Protein AF-A0A7Y2FPM6-F1 (afdb_monomer)

Sequence (138 aa):
METLDPTSDPSPDELEAFEEHRRAQNLVALKTGILITLLIQVPFMFYEWFAIADHFWSIQFLRIVFIGTAIVLGVAINANVTLQRHVDFVTFGIFTICAAFIIAATFLDQGYASPYSYVLVIMLVGVGFVTLWPWKLA

pLDDT: mean 70.18, std 13.09, range [31.59, 87.25]

Structure (mmCIF, N/CA/C/O backbone):
data_AF-A0A7Y2FPM6-F1
#
_entry.id   AF-A0A7Y2FPM6-F1
#
loop_
_atom_site.group_PDB
_atom_site.id
_atom_site.type_symbol
_atom_site.label_atom_id
_atom_site.label_alt_id
_atom_site.label_comp_id
_atom_site.label_asym_id
_atom_site.label_entity_id
_atom_site.label_seq_id
_atom_site.pdbx_PDB_ins_code
_atom_site.Cartn_x
_atom_site.Cartn_y
_atom_site.Cartn_z
_atom_site.occupancy
_atom_site.B_iso_or_equiv
_atom_site.auth_seq_id
_atom_site.auth_comp_id
_atom_site.auth_asym_id
_atom_site.auth_atom_id
_atom_site.pdbx_PDB_model_num
ATOM 1 N N . MET A 1 1 ? -5.724 -1.079 46.872 1.00 41.75 1 MET A N 1
ATOM 2 C CA . MET A 1 1 ? -5.230 -1.484 45.544 1.00 41.75 1 MET A CA 1
ATOM 3 C C . MET A 1 1 ? -5.544 -2.957 45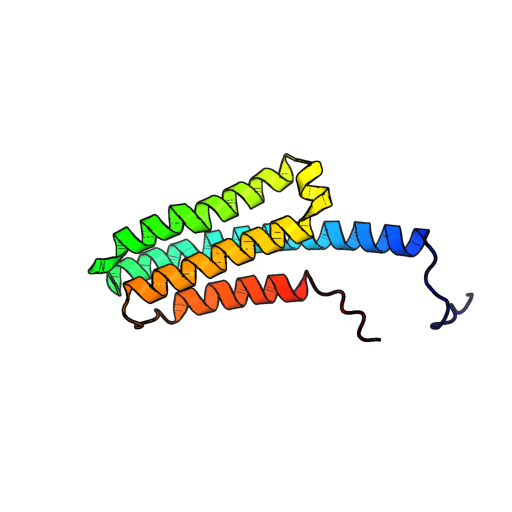.417 1.00 41.75 1 MET A C 1
ATOM 5 O O . MET A 1 1 ? -4.820 -3.763 45.984 1.00 41.75 1 MET A O 1
ATOM 9 N N . GLU A 1 2 ? -6.692 -3.282 44.826 1.00 45.59 2 GLU A N 1
ATOM 10 C CA . GLU A 1 2 ? -7.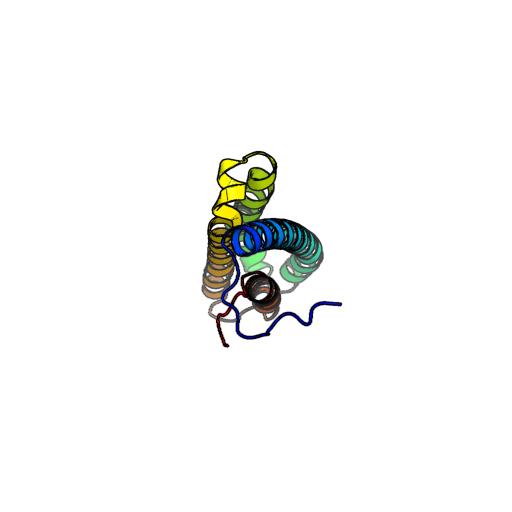030 -4.664 44.477 1.00 45.59 2 GLU A CA 1
ATOM 11 C C . GLU A 1 2 ? -6.026 -5.151 43.438 1.00 45.59 2 GLU A C 1
ATOM 13 O O . GLU A 1 2 ? -5.834 -4.527 42.394 1.00 45.59 2 GLU A O 1
ATOM 18 N N . THR A 1 3 ? -5.319 -6.221 43.774 1.00 53.66 3 THR A N 1
ATOM 19 C CA . THR A 1 3 ? -4.449 -6.938 42.852 1.00 53.66 3 THR A CA 1
ATOM 20 C C . THR A 1 3 ? -5.349 -7.756 41.937 1.00 53.66 3 THR A C 1
ATOM 22 O O . THR A 1 3 ? -5.899 -8.762 42.379 1.00 53.66 3 THR A O 1
ATOM 25 N N . LEU A 1 4 ? -5.541 -7.289 40.702 1.00 55.00 4 LEU A N 1
ATOM 26 C CA . LEU A 1 4 ? -6.209 -8.055 39.650 1.00 55.00 4 LEU A CA 1
ATOM 27 C C . LEU A 1 4 ? -5.504 -9.409 39.504 1.00 55.00 4 LEU A C 1
ATOM 29 O O . LEU A 1 4 ? -4.291 -9.460 39.289 1.00 55.00 4 LEU A O 1
ATOM 33 N N . ASP A 1 5 ? -6.266 -10.485 39.686 1.00 56.69 5 ASP A N 1
ATOM 34 C CA . ASP A 1 5 ? -5.816 -11.850 39.445 1.00 56.69 5 ASP A CA 1
ATOM 35 C C . ASP A 1 5 ? -5.526 -11.996 37.940 1.00 56.69 5 ASP A C 1
ATOM 37 O O . ASP A 1 5 ? -6.436 -11.817 37.130 1.00 56.69 5 ASP A O 1
ATOM 41 N N . PRO A 1 6 ? -4.283 -12.295 37.524 1.00 57.44 6 PRO A N 1
ATOM 42 C CA . PRO A 1 6 ? -3.911 -12.376 36.112 1.00 57.44 6 PRO A CA 1
ATOM 43 C C . PRO A 1 6 ? -4.584 -13.536 35.355 1.00 57.44 6 PRO A C 1
ATOM 45 O O . PRO A 1 6 ? -4.337 -13.692 34.162 1.00 57.44 6 PRO A O 1
ATOM 48 N N . THR A 1 7 ? -5.396 -14.360 36.030 1.00 60.75 7 THR A N 1
ATOM 49 C CA . THR A 1 7 ? -6.092 -15.519 35.451 1.00 60.75 7 THR A CA 1
ATOM 50 C C . THR A 1 7 ? -7.606 -15.354 35.311 1.00 60.75 7 THR A C 1
ATOM 52 O O . THR A 1 7 ? -8.263 -16.265 34.809 1.00 60.75 7 THR A O 1
ATOM 55 N N . SER A 1 8 ? -8.186 -14.218 35.718 1.00 64.94 8 SER A N 1
ATOM 56 C CA . SER A 1 8 ? -9.612 -13.970 35.494 1.00 64.94 8 SER A CA 1
ATOM 57 C C . SER A 1 8 ? -9.885 -13.729 34.009 1.00 64.94 8 SER A C 1
ATOM 59 O O . SER A 1 8 ? -9.302 -12.815 33.422 1.00 64.94 8 SER A O 1
ATOM 61 N N . ASP A 1 9 ? -10.781 -14.527 33.419 1.00 69.75 9 ASP A N 1
ATOM 62 C CA . ASP A 1 9 ? -11.268 -14.286 32.060 1.00 69.75 9 ASP A CA 1
ATOM 63 C C . ASP A 1 9 ? -11.790 -12.841 31.954 1.00 69.75 9 ASP A C 1
ATOM 65 O O . ASP A 1 9 ? -12.556 -12.408 32.825 1.00 69.75 9 ASP A O 1
ATOM 69 N N . PRO A 1 10 ? -11.378 -12.084 30.921 1.00 70.12 10 PRO A N 1
ATOM 70 C CA . PRO A 1 10 ? -11.776 -10.694 30.766 1.00 70.12 10 PRO A CA 1
ATOM 71 C C . PRO A 1 10 ? -13.296 -10.589 30.658 1.00 70.12 10 PRO A C 1
ATOM 73 O O . PRO A 1 10 ? -13.952 -11.390 29.982 1.00 70.12 10 PRO A O 1
ATOM 76 N N . SER A 1 11 ? -13.858 -9.582 31.317 1.00 80.19 11 SER A N 1
ATOM 77 C CA . SER A 1 11 ? -15.286 -9.305 31.229 1.00 80.19 11 SER A CA 1
ATOM 78 C C . SER A 1 11 ? -15.681 -8.904 29.796 1.00 80.19 11 SER A C 1
ATOM 80 O O . SER A 1 11 ? -14.847 -8.404 29.033 1.00 80.19 11 SER A O 1
ATOM 82 N N . PRO A 1 12 ? -16.953 -9.097 29.395 1.00 79.88 12 PRO A N 1
ATOM 83 C CA . PRO A 1 12 ? -17.431 -8.700 28.069 1.00 79.88 12 PRO A CA 1
ATOM 84 C C . PRO A 1 12 ? -17.157 -7.224 27.738 1.00 79.88 12 PRO A C 1
ATOM 86 O O . PRO A 1 12 ? -16.783 -6.913 26.609 1.00 79.88 12 PRO A O 1
ATOM 89 N N . ASP A 1 13 ? -17.265 -6.344 28.736 1.00 80.50 13 ASP A N 1
ATOM 90 C CA . ASP A 1 13 ? -17.044 -4.902 28.589 1.00 80.50 13 ASP A CA 1
ATOM 91 C C . ASP A 1 13 ? -15.558 -4.570 28.346 1.00 80.50 13 ASP A C 1
ATOM 93 O O . ASP A 1 13 ? -15.229 -3.693 27.546 1.00 80.50 13 ASP A O 1
ATOM 97 N N . GLU A 1 14 ? -14.635 -5.299 28.986 1.00 77.44 14 GLU A N 1
ATOM 98 C CA . GLU A 1 14 ? -13.188 -5.163 28.751 1.00 77.44 14 GLU A CA 1
ATOM 99 C C . GLU A 1 14 ? -12.789 -5.665 27.359 1.00 77.44 14 GLU A C 1
ATOM 101 O O . GLU A 1 14 ? -11.934 -5.067 26.700 1.00 77.44 14 GLU A O 1
ATOM 106 N N . LEU A 1 15 ? -13.435 -6.735 26.889 1.00 76.12 15 LEU A N 1
ATOM 107 C CA . LEU A 1 15 ? -13.280 -7.257 25.531 1.00 76.12 15 LEU A CA 1
ATOM 108 C C . LEU A 1 15 ? -13.752 -6.245 24.481 1.00 76.12 15 LEU A C 1
ATOM 110 O O . LEU A 1 15 ? -13.034 -5.992 23.513 1.00 76.12 15 LEU A O 1
ATOM 114 N N . GLU A 1 16 ? -14.919 -5.632 24.682 1.00 78.19 16 GLU A N 1
ATOM 115 C CA . GLU A 1 16 ? -15.468 -4.639 23.756 1.00 78.19 16 GLU A CA 1
ATOM 116 C C . GLU A 1 16 ? -14.606 -3.365 23.714 1.00 78.19 16 GLU A C 1
ATOM 118 O O . GLU A 1 16 ? -14.249 -2.890 22.631 1.00 78.19 16 GLU A O 1
ATOM 123 N N . ALA A 1 17 ? -14.161 -2.871 24.876 1.00 76.75 17 ALA A N 1
ATOM 124 C CA . ALA A 1 17 ? -13.249 -1.729 24.964 1.00 76.75 17 ALA A CA 1
ATOM 125 C C . ALA A 1 17 ? -11.887 -2.010 24.298 1.00 76.75 17 ALA A C 1
ATOM 127 O O . ALA A 1 17 ? -11.324 -1.145 23.617 1.00 76.75 17 ALA A O 1
ATOM 128 N N . PHE A 1 18 ? -11.358 -3.228 24.453 1.00 73.44 18 PHE A N 1
ATOM 129 C CA . PHE A 1 18 ? -10.134 -3.659 23.780 1.00 73.44 18 PHE A CA 1
ATOM 130 C C . PHE A 1 18 ? -10.306 -3.711 22.256 1.00 73.44 18 PHE A C 1
ATOM 132 O O . PHE A 1 18 ? -9.448 -3.214 21.520 1.00 73.44 18 PHE A O 1
ATOM 139 N N . GLU A 1 19 ? -11.412 -4.273 21.761 1.00 74.50 19 GLU A N 1
ATOM 140 C CA . GLU A 1 19 ? -11.706 -4.324 20.327 1.00 74.50 19 GLU A CA 1
ATOM 141 C C . GLU A 1 19 ? -11.846 -2.930 19.710 1.00 74.50 19 GLU A C 1
ATOM 143 O O . GLU A 1 19 ? -11.333 -2.682 18.613 1.00 74.50 19 GLU A O 1
ATOM 148 N N . GLU A 1 20 ? -12.502 -2.002 20.406 1.00 77.06 20 GLU A N 1
ATOM 149 C CA . GLU A 1 20 ? -12.648 -0.621 19.953 1.00 77.06 20 GLU A CA 1
ATOM 150 C C . GLU A 1 20 ? -11.292 0.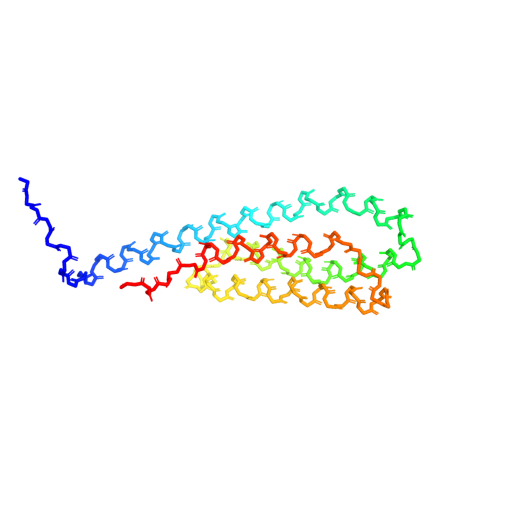096 19.890 1.00 77.06 20 GLU A C 1
ATOM 152 O O . GLU A 1 20 ? -10.952 0.706 18.868 1.00 77.06 20 GLU A O 1
ATOM 157 N N . HIS A 1 21 ? -10.463 -0.061 20.928 1.00 73.94 21 HIS A N 1
ATOM 158 C CA . HIS A 1 21 ? -9.105 0.477 20.942 1.00 73.94 21 HIS A CA 1
ATOM 159 C C . HIS A 1 21 ? -8.250 -0.096 19.800 1.00 73.94 21 HIS A C 1
ATOM 161 O O . HIS A 1 21 ? -7.560 0.651 19.098 1.00 73.94 21 HIS A O 1
ATOM 167 N N . ARG A 1 22 ? -8.344 -1.408 19.545 1.00 72.31 22 ARG A N 1
ATOM 168 C CA . ARG A 1 22 ? -7.638 -2.082 18.446 1.00 72.31 22 ARG A CA 1
ATOM 169 C C . ARG A 1 22 ? -8.063 -1.545 17.082 1.00 72.31 22 ARG A C 1
ATOM 171 O O . ARG A 1 22 ? -7.212 -1.250 16.245 1.00 72.31 22 ARG A O 1
ATOM 178 N N . ARG A 1 23 ? -9.368 -1.374 16.842 1.00 72.25 23 ARG A N 1
ATOM 179 C CA . ARG A 1 23 ? -9.875 -0.816 15.573 1.00 72.25 23 ARG A CA 1
ATOM 180 C C . ARG A 1 23 ? -9.344 0.595 15.330 1.00 72.25 23 ARG A C 1
ATOM 182 O O . ARG A 1 23 ? -8.957 0.909 14.203 1.00 72.25 23 ARG A O 1
ATOM 189 N N . ALA A 1 24 ? -9.274 1.423 16.372 1.00 74.06 24 ALA A N 1
ATOM 190 C CA . ALA A 1 24 ? -8.701 2.762 16.276 1.00 74.06 24 ALA A CA 1
ATOM 191 C C . ALA A 1 24 ? -7.205 2.725 15.912 1.00 74.06 24 ALA A C 1
ATOM 193 O O . ALA A 1 24 ? -6.775 3.452 15.013 1.00 74.06 24 ALA A O 1
ATOM 194 N N . GLN A 1 25 ? -6.423 1.840 16.542 1.00 74.69 25 GLN A N 1
ATOM 195 C CA . GLN A 1 25 ? -5.007 1.645 16.212 1.00 74.69 25 GLN A CA 1
ATOM 196 C C . GLN A 1 25 ? -4.807 1.151 14.770 1.00 74.69 25 GLN A C 1
ATOM 198 O O . GLN A 1 25 ? -3.997 1.724 14.037 1.00 74.69 25 GLN A O 1
ATOM 203 N N . ASN A 1 26 ? -5.590 0.165 14.322 1.00 73.19 26 ASN A N 1
ATOM 204 C CA . ASN A 1 26 ? -5.519 -0.367 12.955 1.00 73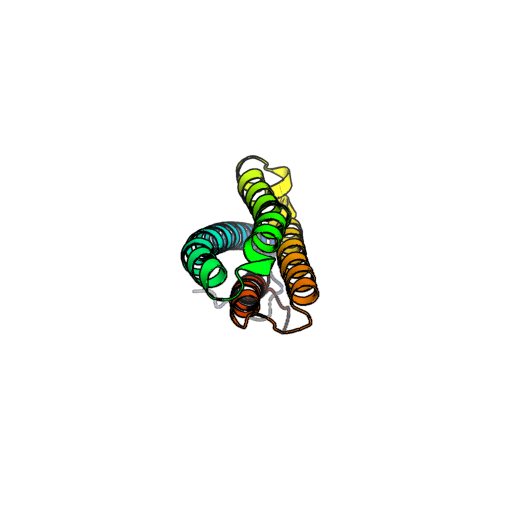.19 26 ASN A CA 1
ATOM 205 C C . ASN A 1 26 ? -5.823 0.705 11.915 1.00 73.19 26 ASN A C 1
ATOM 207 O O . ASN A 1 26 ? -5.146 0.800 10.894 1.00 73.19 26 ASN A O 1
ATOM 211 N N . LEU A 1 27 ? -6.790 1.575 12.198 1.00 71.81 27 LEU A N 1
ATOM 212 C CA . LEU A 1 27 ? -7.129 2.682 11.316 1.00 71.81 27 LEU A CA 1
ATOM 213 C C . LEU A 1 27 ? -5.998 3.724 11.225 1.00 71.81 27 LEU A C 1
ATOM 215 O O . LEU A 1 27 ? -5.710 4.223 10.136 1.00 71.81 27 LEU A O 1
ATOM 219 N N . VAL A 1 28 ? -5.325 4.039 12.337 1.00 77.00 28 VAL A N 1
ATOM 220 C CA . VAL A 1 28 ? -4.145 4.929 12.343 1.00 77.00 28 VAL A CA 1
ATOM 221 C C . VAL A 1 28 ? -2.981 4.308 11.575 1.00 77.00 28 VAL A C 1
ATOM 223 O O . VAL A 1 28 ? -2.321 4.989 10.782 1.00 77.00 28 VAL A O 1
ATOM 226 N N . ALA A 1 29 ? -2.736 3.018 11.773 1.00 72.31 29 ALA A N 1
ATOM 227 C CA . ALA A 1 29 ? -1.649 2.337 11.098 1.00 72.31 29 ALA A CA 1
ATOM 228 C C . ALA A 1 29 ? -1.906 2.184 9.597 1.00 72.31 29 ALA A C 1
ATOM 230 O O . ALA A 1 29 ? -1.000 2.428 8.803 1.00 72.31 29 ALA A O 1
ATOM 231 N N . LEU A 1 30 ? -3.147 1.896 9.193 1.00 72.25 30 LEU A N 1
ATOM 232 C CA . LEU A 1 30 ? -3.545 1.855 7.788 1.00 72.25 30 LEU A CA 1
ATOM 233 C C . LEU A 1 30 ? -3.300 3.208 7.105 1.00 72.25 30 LEU A C 1
ATOM 235 O O . LEU A 1 30 ? -2.695 3.264 6.035 1.00 72.25 30 LEU A O 1
ATOM 239 N N . LYS A 1 31 ? -3.698 4.312 7.751 1.00 72.56 31 LYS A N 1
ATOM 240 C CA . LYS A 1 31 ? -3.439 5.677 7.257 1.00 72.56 31 LYS A CA 1
ATOM 241 C C . LYS A 1 31 ? -1.950 5.957 7.099 1.00 72.56 31 LYS A C 1
ATOM 243 O O . LYS A 1 31 ? -1.522 6.460 6.061 1.00 72.56 31 LYS A O 1
ATOM 248 N N . THR A 1 32 ? -1.171 5.616 8.120 1.00 73.81 32 THR A N 1
ATOM 249 C CA . THR A 1 32 ? 0.284 5.790 8.113 1.00 73.81 32 THR A CA 1
ATOM 250 C C . THR A 1 32 ? 0.926 4.962 6.999 1.00 73.81 32 THR A C 1
ATOM 252 O O . THR A 1 32 ? 1.746 5.482 6.250 1.00 73.81 32 THR A O 1
ATOM 255 N N . GLY A 1 33 ? 0.498 3.710 6.819 1.00 72.19 33 GLY A N 1
ATOM 256 C CA . GLY A 1 33 ? 0.972 2.825 5.756 1.00 72.19 33 GLY A CA 1
ATOM 257 C C . GLY A 1 33 ? 0.692 3.374 4.356 1.00 72.19 33 GLY A C 1
ATOM 258 O O . GLY A 1 33 ? 1.582 3.367 3.505 1.00 72.19 33 GLY A O 1
ATOM 259 N N . ILE A 1 34 ? -0.504 3.924 4.120 1.00 72.62 34 ILE A N 1
ATOM 260 C CA . ILE A 1 34 ? -0.850 4.576 2.845 1.00 72.62 34 ILE A CA 1
ATOM 261 C C . ILE A 1 34 ? 0.036 5.802 2.602 1.00 72.62 34 ILE A C 1
ATOM 263 O O . ILE A 1 34 ? 0.570 5.963 1.504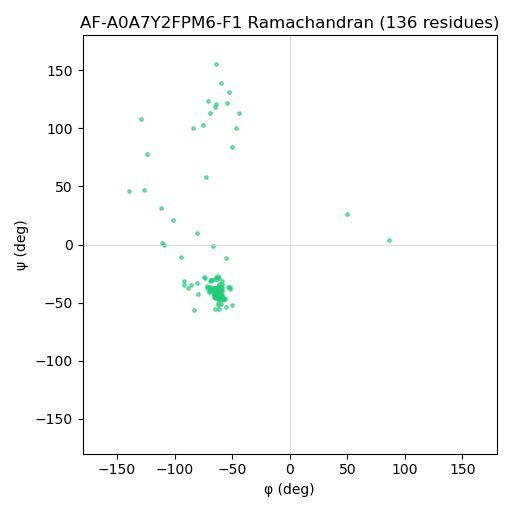 1.00 72.62 34 ILE A O 1
ATOM 267 N N . LEU A 1 35 ? 0.229 6.648 3.619 1.00 74.19 35 LEU A N 1
ATOM 268 C CA . LEU A 1 35 ? 1.066 7.843 3.505 1.00 74.19 35 LEU A CA 1
ATOM 269 C C . LEU A 1 35 ? 2.523 7.483 3.191 1.00 74.19 35 LEU A C 1
ATOM 271 O O . LEU A 1 35 ? 3.114 8.050 2.275 1.00 74.19 35 LEU A O 1
ATOM 275 N N . ILE A 1 36 ? 3.085 6.515 3.917 1.00 73.12 36 ILE A N 1
ATOM 276 C CA . ILE A 1 36 ? 4.443 6.016 3.685 1.00 73.12 36 ILE A CA 1
ATOM 277 C C . ILE A 1 36 ? 4.562 5.449 2.270 1.00 73.12 36 ILE A C 1
ATOM 279 O O . ILE A 1 36 ? 5.515 5.777 1.568 1.00 73.12 36 ILE A O 1
ATOM 283 N N . THR A 1 37 ? 3.576 4.665 1.820 1.00 72.19 37 THR A N 1
ATOM 284 C CA . THR A 1 37 ? 3.545 4.137 0.448 1.00 72.19 37 THR A CA 1
ATOM 285 C C . THR A 1 37 ? 3.647 5.273 -0.557 1.00 72.19 37 THR A C 1
ATOM 287 O O . THR A 1 37 ? 4.552 5.270 -1.383 1.00 72.19 37 THR A O 1
ATOM 290 N N . LEU A 1 38 ? 2.775 6.279 -0.455 1.00 74.31 38 LEU A N 1
ATOM 291 C CA . LEU A 1 38 ? 2.758 7.432 -1.357 1.00 74.31 38 LEU A CA 1
ATOM 292 C C . LEU A 1 38 ? 4.096 8.177 -1.390 1.00 74.31 38 LEU A C 1
ATOM 294 O O . LEU A 1 38 ? 4.593 8.492 -2.470 1.00 74.31 38 LEU A O 1
ATOM 298 N N . LEU A 1 39 ? 4.685 8.430 -0.220 1.00 75.12 39 LEU A N 1
ATOM 299 C CA . LEU A 1 39 ? 5.959 9.138 -0.103 1.00 75.12 39 LEU A CA 1
ATOM 300 C C . LEU A 1 39 ? 7.106 8.358 -0.740 1.00 75.12 39 LEU A C 1
ATOM 302 O O . LEU A 1 39 ? 7.929 8.933 -1.449 1.00 75.12 39 LEU A O 1
ATOM 306 N N . ILE A 1 40 ? 7.149 7.049 -0.507 1.00 73.69 40 ILE A N 1
ATOM 307 C CA . ILE A 1 40 ? 8.223 6.200 -1.002 1.00 73.69 40 ILE A CA 1
ATOM 308 C C . ILE A 1 40 ? 8.087 5.953 -2.517 1.00 73.69 40 ILE A C 1
ATOM 310 O O . ILE A 1 40 ? 9.100 5.806 -3.198 1.00 73.69 40 ILE A O 1
ATOM 314 N N . GLN A 1 41 ? 6.878 5.977 -3.092 1.00 74.69 41 GLN A N 1
ATOM 315 C CA . GLN A 1 41 ? 6.710 5.746 -4.533 1.00 74.69 41 GLN A CA 1
ATOM 316 C C . GLN A 1 41 ? 7.421 6.787 -5.414 1.00 74.69 41 GLN A C 1
ATOM 318 O O . GLN A 1 41 ? 7.909 6.427 -6.483 1.00 74.69 41 GLN A O 1
ATOM 323 N N . VAL A 1 42 ? 7.496 8.053 -4.993 1.00 77.00 42 VAL A N 1
ATOM 324 C CA . VAL A 1 42 ? 8.073 9.150 -5.795 1.00 77.00 42 VAL A CA 1
ATOM 325 C C . VAL A 1 42 ? 9.556 8.929 -6.141 1.00 77.00 42 VAL A C 1
ATOM 327 O O . VAL A 1 42 ? 9.883 8.927 -7.331 1.00 77.00 42 VAL A O 1
ATOM 330 N N . PRO A 1 43 ? 10.471 8.708 -5.174 1.00 77.62 43 PRO A N 1
ATOM 331 C CA . PRO A 1 43 ? 11.870 8.423 -5.495 1.00 77.62 43 PRO A CA 1
ATOM 332 C C . PRO A 1 43 ? 12.034 7.120 -6.288 1.00 77.62 43 PRO A C 1
ATOM 334 O O . PRO A 1 43 ? 12.932 7.028 -7.125 1.00 77.62 43 PRO A O 1
ATOM 337 N N . PHE A 1 44 ? 11.150 6.135 -6.095 1.00 73.81 44 PHE A N 1
ATOM 338 C CA . PHE A 1 44 ? 11.206 4.895 -6.867 1.00 73.81 44 PHE A CA 1
ATOM 339 C C . PHE A 1 44 ? 10.791 5.062 -8.319 1.00 73.81 44 PHE A C 1
ATOM 341 O O . PHE A 1 44 ? 11.445 4.485 -9.175 1.00 73.81 44 PHE A O 1
ATOM 348 N N . MET A 1 45 ? 9.792 5.888 -8.630 1.00 77.25 45 MET A N 1
ATOM 349 C CA . MET A 1 45 ? 9.476 6.205 -10.028 1.00 77.25 45 MET A CA 1
ATOM 350 C C . MET A 1 45 ? 10.682 6.825 -10.739 1.00 77.25 45 MET A C 1
ATOM 352 O O . MET A 1 45 ? 10.956 6.495 -11.890 1.00 77.25 45 MET A O 1
ATOM 356 N N . PHE A 1 46 ? 11.435 7.686 -10.047 1.00 80.56 46 PHE A N 1
ATOM 357 C CA . PHE A 1 46 ? 12.659 8.253 -10.607 1.00 80.56 46 PHE A CA 1
ATOM 358 C C . PHE A 1 46 ? 13.702 7.165 -10.880 1.00 80.56 46 PHE A C 1
ATOM 360 O O . PHE A 1 46 ? 14.257 7.124 -11.969 1.00 80.56 46 PHE A O 1
ATOM 367 N N . TYR A 1 47 ? 13.923 6.241 -9.942 1.00 77.25 47 TYR A N 1
ATOM 368 C CA . TYR A 1 47 ? 14.821 5.100 -10.149 1.00 77.25 47 TYR A CA 1
ATOM 369 C C . TYR A 1 47 ? 14.376 4.190 -11.307 1.00 77.25 47 TYR A C 1
ATOM 371 O O . TYR A 1 47 ? 15.192 3.841 -12.158 1.00 77.25 47 TYR A O 1
ATOM 379 N N . GLU A 1 48 ? 13.088 3.840 -11.375 1.00 77.38 48 GLU A N 1
ATOM 380 C CA . GLU A 1 48 ? 12.517 2.969 -12.411 1.00 77.38 48 GLU A CA 1
ATOM 381 C C . GLU A 1 48 ? 12.713 3.543 -13.815 1.00 77.38 48 GLU A C 1
ATOM 383 O O . GLU A 1 48 ? 12.989 2.796 -14.752 1.00 77.38 48 GLU A O 1
ATOM 388 N N . TRP A 1 49 ? 12.629 4.868 -13.953 1.00 82.44 49 TRP A N 1
ATOM 389 C CA . TRP A 1 49 ? 12.884 5.5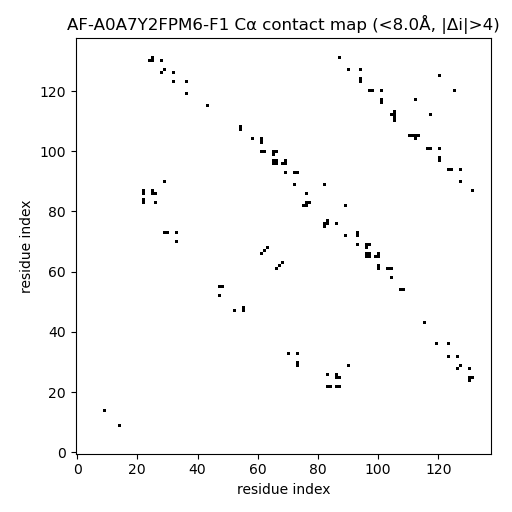56 -15.216 1.00 82.44 49 TRP A CA 1
ATOM 390 C C . TRP A 1 49 ? 14.300 5.305 -15.753 1.00 82.44 49 TRP A C 1
ATOM 392 O O . TRP A 1 49 ? 14.477 5.180 -16.962 1.00 82.44 49 TRP A O 1
ATOM 402 N N . PHE A 1 50 ? 15.306 5.210 -14.875 1.00 82.12 50 PHE A N 1
ATOM 403 C CA . PHE A 1 50 ? 16.692 4.940 -15.278 1.00 82.12 50 PHE A CA 1
ATOM 404 C C . PHE A 1 50 ? 17.018 3.447 -15.361 1.00 82.12 50 PHE A C 1
ATOM 406 O O . PHE A 1 50 ? 17.790 3.048 -16.227 1.00 82.12 50 PHE A O 1
ATOM 413 N N . ALA A 1 51 ? 16.476 2.633 -14.454 1.00 75.50 51 ALA A N 1
ATOM 414 C CA . ALA A 1 51 ? 16.862 1.230 -14.312 1.00 75.50 51 ALA A CA 1
ATOM 415 C C . ALA A 1 51 ? 16.105 0.284 -15.255 1.00 75.50 51 ALA A C 1
ATOM 417 O O . ALA A 1 51 ? 16.679 -0.700 -15.709 1.00 75.50 51 ALA A O 1
ATOM 418 N N . ILE A 1 52 ? 14.831 0.570 -15.538 1.00 75.56 52 ILE A N 1
ATOM 419 C CA . ILE A 1 52 ? 13.912 -0.324 -16.262 1.00 75.56 52 ILE A CA 1
ATOM 420 C C . ILE A 1 52 ? 13.033 0.469 -17.241 1.00 75.56 52 ILE A C 1
ATOM 422 O O . ILE A 1 52 ? 11.815 0.289 -17.316 1.00 75.56 52 ILE A O 1
ATOM 426 N N . ALA A 1 53 ? 13.667 1.370 -17.999 1.00 79.81 53 ALA A N 1
ATOM 427 C CA . ALA A 1 53 ? 13.012 2.299 -18.924 1.00 79.81 53 ALA A CA 1
ATOM 428 C C . ALA A 1 53 ? 12.043 1.609 -19.906 1.00 79.81 53 ALA A C 1
ATOM 430 O O . ALA A 1 53 ? 10.950 2.123 -20.151 1.00 79.81 53 ALA A O 1
ATOM 431 N N . ASP A 1 54 ? 12.398 0.419 -20.400 1.00 82.44 54 ASP A N 1
ATOM 432 C CA . ASP A 1 54 ? 11.606 -0.346 -21.376 1.00 82.44 54 ASP A CA 1
ATOM 433 C C . ASP A 1 54 ? 10.242 -0.799 -20.826 1.00 82.44 54 ASP A C 1
ATOM 435 O O . ASP A 1 54 ? 9.268 -0.938 -21.569 1.00 82.44 54 ASP A O 1
ATOM 439 N N . HIS A 1 55 ? 10.144 -0.983 -19.507 1.00 78.56 55 HIS A N 1
ATOM 440 C CA . HIS A 1 55 ? 8.924 -1.403 -18.818 1.00 78.56 55 HIS A CA 1
ATOM 441 C C . HIS A 1 55 ? 8.316 -0.308 -17.940 1.00 78.56 55 HIS A C 1
ATOM 443 O O . HIS A 1 55 ? 7.268 -0.533 -17.329 1.00 78.56 55 HIS A O 1
ATOM 449 N N . PHE A 1 56 ? 8.913 0.889 -17.915 1.00 82.62 56 PHE A N 1
ATOM 450 C CA . PHE A 1 56 ? 8.505 1.990 -17.046 1.00 82.62 56 PHE A CA 1
ATOM 451 C C . PHE A 1 56 ? 7.001 2.268 -17.137 1.00 82.62 56 PHE A C 1
ATOM 453 O O . PHE A 1 56 ? 6.301 2.263 -16.125 1.00 82.62 56 PHE A O 1
ATOM 460 N N . TRP A 1 57 ? 6.478 2.447 -18.352 1.00 83.81 57 TRP A N 1
ATOM 461 C CA . TRP A 1 57 ? 5.065 2.765 -18.563 1.00 83.81 57 TRP A CA 1
ATOM 462 C C . TRP A 1 57 ? 4.126 1.630 -18.148 1.00 83.81 57 TRP A C 1
ATOM 464 O O . TRP A 1 57 ? 3.077 1.893 -17.559 1.00 83.81 57 TRP A O 1
ATOM 474 N N . SER A 1 58 ? 4.515 0.376 -18.385 1.00 83.50 58 SER A N 1
ATOM 475 C CA . SER A 1 58 ? 3.757 -0.801 -17.944 1.00 83.50 58 SER A CA 1
ATOM 476 C C . SER A 1 58 ? 3.692 -0.879 -16.417 1.00 83.50 58 SER A C 1
ATOM 478 O O . SER A 1 58 ? 2.631 -1.137 -15.849 1.00 83.50 58 SER A O 1
ATOM 480 N N . ILE A 1 59 ? 4.802 -0.580 -15.739 1.00 80.62 59 ILE A N 1
ATOM 481 C CA . ILE A 1 59 ? 4.873 -0.544 -14.275 1.00 80.62 59 ILE A CA 1
ATOM 482 C C . ILE A 1 59 ? 4.044 0.613 -13.714 1.00 80.62 59 ILE A C 1
ATOM 484 O O . ILE A 1 59 ? 3.311 0.412 -12.745 1.00 80.62 59 ILE A O 1
ATOM 488 N N . GLN A 1 60 ? 4.077 1.798 -14.335 1.00 84.25 60 GLN A N 1
ATOM 489 C CA . GLN A 1 60 ? 3.224 2.913 -13.911 1.00 84.25 60 GLN A CA 1
ATOM 490 C C . GLN A 1 60 ? 1.736 2.609 -14.107 1.00 84.25 60 GLN A C 1
ATOM 492 O O . GLN A 1 60 ? 0.924 2.949 -13.246 1.00 84.25 60 GLN A O 1
ATOM 497 N N . PHE A 1 61 ? 1.365 1.917 -15.186 1.00 85.00 61 PHE A N 1
ATOM 498 C CA . PHE A 1 61 ? -0.012 1.474 -15.389 1.00 85.00 61 PHE A CA 1
ATOM 499 C C . PHE A 1 61 ? -0.465 0.510 -14.285 1.00 85.00 61 PHE A C 1
ATOM 501 O O . PHE A 1 61 ? -1.486 0.750 -13.639 1.00 85.00 61 PHE A O 1
ATOM 508 N N . LEU A 1 62 ? 0.322 -0.535 -13.999 1.00 83.44 62 LEU A N 1
ATOM 509 C CA . LEU A 1 62 ? 0.028 -1.459 -12.899 1.00 83.44 62 LEU A CA 1
ATOM 510 C C . LEU A 1 62 ? -0.048 -0.729 -11.555 1.00 83.44 62 LEU A C 1
ATOM 512 O O . LEU A 1 62 ? -0.935 -0.998 -10.749 1.00 83.44 62 LEU A O 1
ATOM 516 N N . ARG A 1 63 ? 0.835 0.239 -11.316 1.00 82.88 63 ARG A N 1
ATOM 517 C CA . ARG A 1 63 ? 0.831 1.051 -10.098 1.00 82.88 63 ARG A CA 1
ATOM 518 C C . ARG A 1 63 ? -0.474 1.826 -9.944 1.00 82.88 63 ARG A C 1
ATOM 520 O O . ARG A 1 63 ? -1.070 1.786 -8.872 1.00 82.88 63 ARG A O 1
ATOM 527 N N . ILE A 1 64 ? -0.953 2.486 -10.998 1.00 84.88 64 ILE A N 1
ATOM 528 C CA . ILE A 1 64 ? -2.239 3.199 -10.966 1.00 84.88 64 ILE A CA 1
ATOM 529 C C . ILE A 1 64 ? -3.383 2.224 -10.676 1.00 84.88 64 ILE A C 1
ATOM 531 O O . ILE A 1 64 ? -4.227 2.514 -9.832 1.00 84.88 64 ILE A O 1
ATOM 535 N N . VAL A 1 65 ? -3.394 1.053 -11.317 1.00 87.25 65 VAL A N 1
ATOM 536 C CA . VAL A 1 65 ? -4.453 0.054 -11.121 1.00 87.25 65 VAL A CA 1
ATOM 537 C C . VAL A 1 65 ? -4.444 -0.491 -9.694 1.00 87.25 65 VAL A C 1
ATOM 539 O O . VAL A 1 65 ? -5.453 -0.411 -9.002 1.00 87.25 65 VAL A O 1
ATOM 542 N N . PHE A 1 66 ? -3.322 -1.021 -9.217 1.00 84.88 66 PHE A N 1
ATOM 543 C CA . PHE A 1 66 ? -3.270 -1.697 -7.923 1.00 84.88 66 PHE A CA 1
ATOM 544 C C . PHE A 1 66 ? -3.109 -0.712 -6.762 1.00 84.88 66 PHE A C 1
ATOM 546 O O . PHE A 1 66 ? -3.948 -0.660 -5.864 1.00 84.88 66 PHE A O 1
ATOM 553 N N . ILE A 1 67 ? -2.065 0.118 -6.785 1.00 79.69 67 ILE A N 1
ATOM 554 C CA . ILE A 1 67 ? -1.789 1.060 -5.692 1.00 79.69 67 ILE A CA 1
ATOM 555 C C . ILE A 1 67 ? -2.849 2.164 -5.658 1.00 79.69 67 ILE A C 1
ATOM 557 O O . ILE A 1 67 ? -3.306 2.530 -4.578 1.00 79.69 67 ILE A O 1
ATOM 561 N N . GLY A 1 68 ? -3.315 2.640 -6.817 1.00 82.88 68 GLY A N 1
ATOM 562 C CA . GLY A 1 68 ? -4.438 3.580 -6.875 1.00 82.88 68 GLY A CA 1
ATOM 563 C C . GLY A 1 68 ? -5.712 3.004 -6.253 1.00 82.88 68 GLY A C 1
ATOM 564 O O . GLY A 1 68 ? -6.341 3.678 -5.439 1.00 82.88 68 GLY A O 1
ATOM 565 N N . THR A 1 69 ? -6.051 1.739 -6.529 1.00 84.94 69 THR A N 1
ATOM 566 C CA . THR A 1 69 ? -7.206 1.077 -5.891 1.00 84.94 69 THR A CA 1
ATOM 567 C C . THR A 1 69 ? -7.026 0.942 -4.376 1.00 84.94 69 THR A C 1
ATOM 569 O O . THR A 1 69 ? -7.958 1.222 -3.621 1.00 84.94 69 THR A O 1
ATOM 572 N N . ALA A 1 70 ? -5.828 0.580 -3.909 1.00 80.19 70 ALA A N 1
ATOM 573 C CA . ALA A 1 70 ? -5.514 0.513 -2.481 1.00 80.19 70 ALA A CA 1
ATOM 574 C C . ALA A 1 70 ? -5.665 1.877 -1.781 1.00 80.19 70 ALA A C 1
ATOM 576 O O . ALA A 1 70 ? -6.246 1.956 -0.698 1.00 80.19 70 ALA A O 1
ATOM 577 N N . ILE A 1 71 ? -5.209 2.963 -2.416 1.00 80.94 71 ILE A N 1
ATOM 578 C CA . ILE A 1 71 ? -5.382 4.332 -1.909 1.00 80.94 71 ILE A CA 1
ATOM 579 C C . ILE A 1 71 ? -6.864 4.706 -1.864 1.00 80.94 71 ILE A C 1
ATOM 581 O O . ILE A 1 71 ? -7.322 5.233 -0.855 1.00 80.94 71 ILE A O 1
ATOM 585 N N . VAL A 1 72 ? -7.630 4.414 -2.920 1.00 84.00 72 VAL A N 1
ATOM 586 C CA . VAL A 1 72 ? -9.073 4.704 -2.964 1.00 84.00 72 VAL A CA 1
ATOM 587 C C . VAL A 1 72 ? -9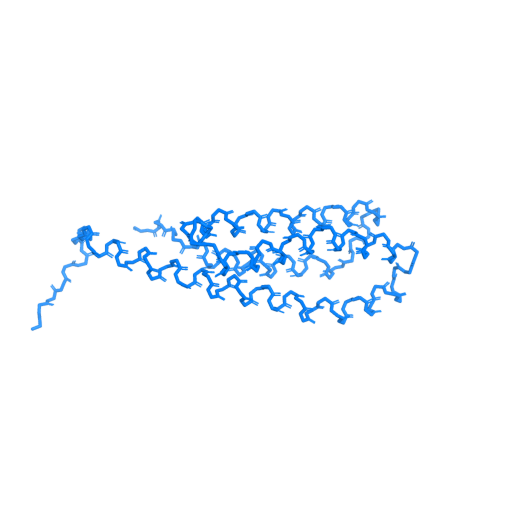.808 3.984 -1.835 1.00 84.00 72 VAL A C 1
ATOM 589 O O . VAL A 1 72 ? -10.589 4.618 -1.130 1.00 84.00 72 VAL A O 1
ATOM 592 N N . LEU A 1 73 ? -9.518 2.701 -1.600 1.00 81.56 73 LEU A N 1
ATOM 593 C CA . LEU A 1 73 ? -10.063 1.941 -0.466 1.00 81.56 73 LEU A CA 1
ATOM 594 C C . LEU A 1 73 ? -9.665 2.560 0.881 1.00 81.56 73 LEU A C 1
ATOM 596 O O . LEU A 1 73 ? -10.500 2.729 1.771 1.00 81.56 73 LEU A O 1
ATOM 600 N N . GLY A 1 74 ? -8.399 2.953 1.005 1.00 75.44 74 GLY A N 1
ATOM 601 C CA . GLY A 1 74 ? -7.855 3.614 2.183 1.00 75.44 74 GLY A CA 1
ATOM 602 C C . GLY A 1 74 ? -8.436 5.003 2.466 1.00 75.44 74 GLY A C 1
ATOM 603 O O . GLY A 1 74 ? -8.540 5.407 3.620 1.00 75.44 74 GLY A O 1
ATOM 604 N N . VAL A 1 75 ? -8.857 5.741 1.439 1.00 77.69 75 VAL A N 1
ATOM 605 C CA . VAL A 1 75 ? -9.580 7.012 1.593 1.00 77.69 75 VAL A CA 1
ATOM 606 C C . VAL A 1 75 ? -11.053 6.749 1.899 1.00 77.69 75 VAL A C 1
ATOM 608 O O . VAL A 1 75 ? -11.609 7.380 2.799 1.00 77.69 75 VAL A O 1
ATOM 611 N N . ALA A 1 76 ? -11.673 5.786 1.212 1.00 80.06 76 ALA A N 1
ATOM 612 C CA . ALA A 1 76 ? -13.076 5.425 1.387 1.00 80.06 76 ALA A CA 1
ATOM 613 C C . ALA A 1 76 ? -13.396 4.982 2.822 1.00 80.06 76 ALA A C 1
ATOM 615 O O . ALA A 1 76 ? -14.486 5.276 3.317 1.00 80.06 76 ALA A O 1
ATOM 616 N N . ILE A 1 77 ? -12.444 4.360 3.530 1.00 78.94 77 ILE A N 1
ATOM 617 C CA . ILE A 1 77 ? -12.627 3.988 4.940 1.00 78.94 77 ILE A CA 1
ATOM 618 C C . ILE A 1 77 ? -12.864 5.208 5.845 1.00 78.94 77 ILE A C 1
ATOM 620 O O . ILE A 1 77 ? -13.579 5.107 6.834 1.00 78.94 77 ILE A O 1
ATOM 624 N N . ASN A 1 78 ? -12.341 6.392 5.508 1.00 70.44 78 ASN A N 1
ATOM 625 C CA . ASN A 1 78 ? -12.562 7.599 6.313 1.00 70.44 78 ASN A CA 1
ATOM 626 C C . ASN A 1 78 ? -13.981 8.148 6.170 1.00 70.44 78 ASN A C 1
ATOM 628 O O . ASN A 1 78 ? -14.493 8.761 7.100 1.00 70.44 78 ASN A O 1
ATOM 632 N N . ALA A 1 79 ? -14.608 7.922 5.016 1.00 74.62 79 ALA A N 1
ATOM 633 C CA . ALA A 1 79 ? -15.934 8.437 4.701 1.00 74.62 79 ALA A CA 1
ATOM 634 C C . ALA A 1 79 ? -17.062 7.438 5.011 1.00 74.62 79 ALA A C 1
ATOM 636 O O . ALA A 1 79 ? -18.232 7.811 4.963 1.00 74.62 79 ALA A O 1
ATOM 637 N N . ASN A 1 80 ? -16.741 6.171 5.304 1.00 80.81 80 ASN A N 1
ATOM 638 C CA . ASN A 1 80 ? -17.732 5.104 5.409 1.00 80.81 80 ASN A CA 1
ATOM 639 C C . ASN A 1 80 ? -17.605 4.306 6.717 1.00 80.81 80 ASN A C 1
ATOM 641 O O . ASN A 1 80 ? -16.714 3.471 6.878 1.00 80.81 80 ASN A O 1
ATOM 645 N N . VAL A 1 81 ? -18.569 4.506 7.621 1.00 79.12 81 VAL A N 1
ATOM 646 C CA . VAL A 1 81 ? -18.657 3.824 8.926 1.00 79.12 81 VAL A CA 1
ATOM 647 C C . VAL A 1 81 ? -18.743 2.298 8.778 1.00 79.12 81 VAL A C 1
ATOM 649 O O . VAL A 1 81 ? -18.175 1.561 9.582 1.00 79.12 81 VAL A O 1
ATOM 652 N N . THR A 1 82 ? -19.395 1.795 7.727 1.00 81.75 82 THR A N 1
ATOM 653 C CA . THR A 1 82 ? -19.496 0.351 7.462 1.00 81.75 82 THR A CA 1
ATOM 654 C C . THR A 1 82 ? -18.134 -0.262 7.144 1.00 81.75 82 THR A C 1
ATOM 656 O O . THR A 1 82 ? -17.845 -1.371 7.596 1.00 81.75 82 THR A O 1
ATOM 659 N N . LEU A 1 83 ? -17.276 0.463 6.416 1.00 76.19 83 LEU A N 1
ATOM 660 C CA . LEU A 1 83 ? -15.907 0.023 6.136 1.00 76.19 83 LEU A CA 1
ATOM 661 C C . LEU A 1 83 ? -15.024 0.094 7.388 1.00 76.19 83 LEU A C 1
ATOM 663 O O . LEU A 1 83 ? -14.216 -0.804 7.599 1.00 76.19 83 LEU A O 1
ATOM 667 N N . GLN A 1 84 ? -15.215 1.095 8.254 1.00 72.38 84 GLN A N 1
ATOM 668 C CA . GLN A 1 84 ? -14.484 1.197 9.528 1.00 72.38 84 GLN A CA 1
ATOM 669 C C . GLN A 1 84 ? -14.779 0.019 10.462 1.00 72.38 84 GLN A C 1
ATOM 671 O O . GLN A 1 84 ? -13.870 -0.499 11.107 1.00 72.38 84 GLN A O 1
ATOM 676 N N . ARG A 1 85 ? -16.029 -0.465 10.491 1.00 77.25 85 ARG A N 1
ATOM 677 C CA . ARG A 1 85 ? -16.404 -1.670 11.256 1.00 77.25 85 ARG A CA 1
ATOM 678 C C . ARG A 1 85 ? -15.689 -2.934 10.774 1.00 77.25 85 ARG A C 1
ATOM 680 O O . ARG A 1 85 ? -15.471 -3.839 11.568 1.00 77.25 85 ARG A O 1
ATOM 687 N N . HIS A 1 86 ? -15.297 -2.972 9.502 1.00 82.50 86 HIS A N 1
ATOM 688 C CA . HIS A 1 86 ? -14.587 -4.089 8.876 1.00 82.50 86 HIS A CA 1
ATOM 689 C C . HIS A 1 86 ? -13.142 -3.715 8.520 1.00 82.50 86 HIS A C 1
ATOM 691 O O . HIS A 1 86 ? -12.601 -4.219 7.534 1.00 82.50 86 HIS A O 1
ATOM 697 N N . VAL A 1 87 ? -12.512 -2.832 9.309 1.00 76.06 87 VAL A N 1
ATOM 698 C CA . VAL A 1 87 ? -11.153 -2.326 9.049 1.00 76.06 87 VAL A CA 1
ATOM 699 C C . VAL A 1 87 ? -10.146 -3.451 8.829 1.00 76.06 87 VAL A C 1
ATOM 701 O O . VAL A 1 87 ? -9.308 -3.335 7.940 1.00 76.06 87 VAL A O 1
ATOM 704 N N . ASP A 1 88 ? -10.276 -4.567 9.545 1.00 73.56 88 ASP A N 1
ATOM 705 C CA . ASP A 1 88 ? -9.390 -5.725 9.407 1.00 73.56 88 ASP A CA 1
ATOM 706 C C . ASP A 1 88 ? -9.513 -6.372 8.011 1.00 73.56 88 ASP A C 1
ATOM 708 O O . ASP A 1 88 ? -8.507 -6.655 7.359 1.00 73.56 88 ASP A O 1
ATOM 712 N N . PHE A 1 89 ? -10.737 -6.519 7.489 1.00 79.81 89 PHE A N 1
ATOM 713 C CA . PHE A 1 89 ? -10.983 -7.065 6.147 1.00 79.81 89 PHE A CA 1
ATOM 714 C C . PHE A 1 89 ? -10.542 -6.098 5.041 1.00 79.81 89 PHE A C 1
ATOM 716 O O . PHE A 1 89 ? -9.954 -6.512 4.044 1.00 79.81 89 PHE A O 1
ATOM 723 N N . VAL A 1 90 ? -10.781 -4.797 5.227 1.00 80.44 90 VAL A N 1
ATOM 724 C CA . VAL A 1 90 ? -10.319 -3.757 4.292 1.00 80.44 90 VAL A CA 1
ATOM 725 C C . VAL A 1 90 ? -8.793 -3.726 4.240 1.00 80.44 90 VAL A C 1
ATOM 727 O O . VAL A 1 90 ? -8.210 -3.672 3.159 1.00 80.44 90 VAL A O 1
ATOM 730 N N . THR A 1 91 ? -8.150 -3.8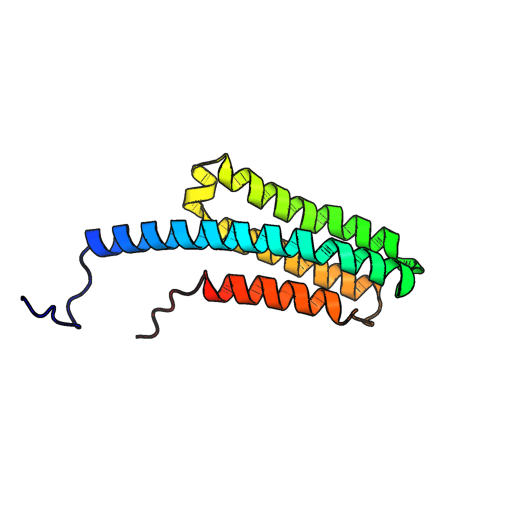22 5.401 1.00 76.44 91 THR A N 1
ATOM 731 C CA . THR A 1 91 ? -6.694 -3.885 5.541 1.00 76.44 91 THR A CA 1
ATOM 732 C C . THR A 1 91 ? -6.135 -5.117 4.824 1.00 76.44 91 THR A C 1
ATOM 734 O O . THR A 1 91 ? -5.229 -4.989 4.002 1.00 76.44 91 THR A O 1
ATOM 737 N N . PHE A 1 92 ? -6.734 -6.293 5.032 1.00 80.38 92 PHE A N 1
ATOM 738 C CA . PHE A 1 92 ? -6.385 -7.514 4.300 1.00 80.38 92 PHE A CA 1
ATOM 739 C C . PHE A 1 92 ? -6.552 -7.368 2.776 1.00 80.38 92 PHE A C 1
ATOM 741 O O . PHE A 1 92 ? -5.675 -7.770 2.008 1.00 80.38 92 PHE A O 1
ATOM 748 N N . GLY A 1 93 ? -7.647 -6.753 2.319 1.00 83.56 93 GLY A N 1
ATOM 749 C CA . GLY A 1 93 ? -7.891 -6.486 0.901 1.00 83.56 93 GLY A CA 1
ATOM 750 C C . GLY A 1 93 ? -6.838 -5.563 0.286 1.00 83.56 93 GLY A C 1
ATOM 751 O O . GLY A 1 93 ? -6.289 -5.871 -0.771 1.00 83.56 93 GLY A O 1
ATOM 752 N N . ILE A 1 94 ? -6.491 -4.475 0.979 1.00 80.25 94 ILE A N 1
ATOM 753 C CA . ILE A 1 94 ? -5.421 -3.554 0.573 1.00 80.25 94 ILE A CA 1
ATOM 754 C C . ILE A 1 94 ? -4.085 -4.299 0.459 1.00 80.25 94 ILE A C 1
ATOM 756 O O . ILE A 1 94 ? -3.401 -4.165 -0.556 1.00 80.25 94 ILE A O 1
ATOM 760 N N . PHE A 1 95 ? -3.742 -5.148 1.432 1.00 77.62 95 PHE A N 1
ATOM 761 C CA . PHE A 1 95 ? -2.531 -5.969 1.352 1.00 77.62 95 PHE A CA 1
ATOM 762 C C . PHE A 1 95 ? -2.543 -6.944 0.183 1.00 77.62 95 PHE A C 1
ATOM 764 O O . PHE A 1 95 ? -1.531 -7.086 -0.499 1.00 77.62 95 PHE A O 1
ATOM 771 N N . THR A 1 96 ? -3.683 -7.572 -0.088 1.00 82.19 96 THR A N 1
ATOM 772 C CA . THR A 1 96 ? -3.834 -8.509 -1.206 1.00 82.19 96 THR A CA 1
ATOM 773 C C . THR A 1 96 ? -3.633 -7.809 -2.552 1.00 82.19 96 THR A C 1
ATOM 775 O O . THR A 1 96 ? -2.938 -8.327 -3.424 1.00 82.19 96 THR A O 1
ATOM 778 N N . ILE A 1 97 ? -4.177 -6.600 -2.711 1.00 83.25 97 ILE A N 1
ATOM 779 C CA . ILE A 1 97 ? -3.991 -5.771 -3.911 1.00 83.25 97 ILE A CA 1
ATOM 780 C C . ILE A 1 97 ? -2.512 -5.395 -4.080 1.00 83.25 97 ILE A C 1
ATOM 782 O O . ILE A 1 97 ? -1.957 -5.534 -5.171 1.00 83.25 97 ILE A O 1
ATOM 786 N N . CYS A 1 98 ? -1.849 -4.974 -3.001 1.00 77.06 98 CYS A N 1
ATOM 787 C CA . CYS A 1 98 ? -0.418 -4.670 -3.020 1.00 77.06 98 CYS A CA 1
ATOM 788 C C . CYS A 1 98 ? 0.437 -5.909 -3.339 1.00 77.06 98 CYS A C 1
ATOM 790 O O . CYS A 1 98 ? 1.416 -5.804 -4.074 1.00 77.06 98 CYS A O 1
ATOM 792 N N . ALA A 1 99 ? 0.060 -7.090 -2.844 1.00 75.94 99 ALA A N 1
ATOM 793 C CA . ALA A 1 99 ? 0.732 -8.345 -3.172 1.00 75.94 99 ALA A CA 1
ATOM 794 C C . ALA A 1 99 ? 0.572 -8.708 -4.658 1.00 75.94 99 ALA A C 1
ATOM 796 O O . ALA A 1 99 ? 1.546 -9.073 -5.317 1.00 75.94 99 ALA A O 1
ATOM 797 N N . ALA A 1 100 ? -0.634 -8.547 -5.210 1.00 80.12 100 ALA A N 1
ATOM 798 C CA . ALA A 1 100 ? -0.908 -8.795 -6.622 1.00 80.12 100 ALA A CA 1
ATOM 799 C C . ALA A 1 100 ? -0.112 -7.860 -7.549 1.00 80.12 100 ALA A C 1
ATOM 801 O O . ALA A 1 100 ? 0.374 -8.308 -8.588 1.00 80.12 100 ALA A O 1
ATOM 802 N N . PHE A 1 101 ? 0.095 -6.599 -7.147 1.00 79.62 101 PHE A N 1
ATOM 803 C CA . PHE A 1 101 ? 0.979 -5.672 -7.859 1.00 79.62 101 PHE A CA 1
ATOM 804 C C . PHE A 1 101 ? 2.403 -6.214 -7.989 1.00 79.62 101 PHE A C 1
ATOM 806 O O . PHE A 1 101 ? 2.948 -6.187 -9.090 1.00 79.62 101 PHE A O 1
ATOM 813 N N . ILE A 1 102 ? 2.995 -6.729 -6.902 1.00 72.56 102 ILE A N 1
ATOM 814 C CA . ILE A 1 102 ? 4.350 -7.301 -6.968 1.00 72.56 102 ILE A CA 1
ATOM 815 C C . ILE A 1 102 ? 4.374 -8.439 -7.959 1.00 72.56 102 ILE A C 1
ATOM 817 O O . ILE A 1 102 ? 5.226 -8.452 -8.830 1.00 72.56 102 ILE A O 1
ATOM 821 N N . ILE A 1 103 ? 3.446 -9.388 -7.819 1.00 76.38 103 ILE A N 1
ATOM 822 C CA . ILE A 1 103 ? 3.428 -10.589 -8.646 1.00 76.38 103 ILE A CA 1
ATOM 823 C C . ILE A 1 103 ? 3.375 -10.175 -10.120 1.00 76.38 103 ILE A C 1
ATOM 825 O O . ILE A 1 103 ? 4.192 -10.634 -10.915 1.00 76.38 103 ILE A O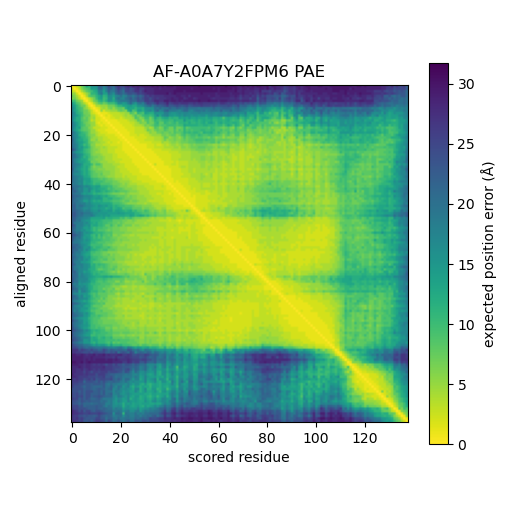 1
ATOM 829 N N . ALA A 1 104 ? 2.485 -9.241 -10.468 1.00 77.12 104 ALA A N 1
ATOM 830 C CA . ALA A 1 104 ? 2.379 -8.701 -11.819 1.00 77.12 104 ALA A CA 1
ATOM 831 C C . ALA A 1 104 ? 3.665 -7.994 -12.288 1.00 77.12 104 ALA A C 1
ATOM 833 O O . ALA A 1 104 ? 4.097 -8.205 -13.421 1.00 77.12 104 ALA A O 1
ATOM 834 N N . ALA A 1 105 ? 4.302 -7.194 -11.428 1.00 72.19 105 ALA A N 1
ATOM 835 C CA . ALA A 1 105 ? 5.562 -6.522 -11.740 1.00 72.19 105 ALA A CA 1
ATOM 836 C C . ALA A 1 105 ? 6.722 -7.519 -11.934 1.00 72.19 105 ALA A C 1
ATOM 838 O O . ALA A 1 105 ? 7.507 -7.371 -12.865 1.00 72.19 105 ALA A O 1
ATOM 839 N N . THR A 1 106 ? 6.795 -8.577 -11.122 1.00 71.06 106 THR A N 1
ATOM 840 C CA . THR A 1 106 ? 7.796 -9.648 -11.234 1.00 71.06 106 THR A CA 1
ATOM 841 C C . THR A 1 106 ? 7.661 -10.420 -12.544 1.00 71.06 106 THR A C 1
ATOM 843 O O . THR A 1 106 ? 8.670 -10.780 -13.149 1.00 71.06 106 THR A O 1
ATOM 846 N N . PHE A 1 107 ? 6.429 -10.665 -13.003 1.00 73.94 107 PHE A N 1
ATOM 847 C CA . PHE A 1 107 ? 6.184 -11.333 -14.283 1.00 73.94 107 PHE A CA 1
ATOM 848 C C . PHE A 1 107 ? 6.583 -10.480 -15.493 1.00 73.94 107 PHE A C 1
ATOM 850 O O . PHE A 1 107 ? 6.981 -11.044 -16.511 1.00 73.94 107 PHE A O 1
ATOM 857 N N . LEU A 1 108 ? 6.498 -9.150 -15.395 1.00 69.38 108 LEU A N 1
ATOM 858 C CA . LEU A 1 108 ? 6.907 -8.251 -16.479 1.00 69.38 108 LEU A CA 1
ATOM 859 C C . LEU A 1 108 ? 8.422 -8.235 -16.704 1.00 69.38 108 LEU A C 1
ATOM 861 O O . LEU A 1 108 ? 8.844 -8.078 -17.842 1.00 69.38 108 LEU A O 1
ATOM 865 N N . ASP A 1 109 ? 9.221 -8.440 -15.657 1.00 64.25 109 ASP A N 1
ATOM 866 C CA . ASP A 1 109 ? 10.683 -8.302 -15.718 1.00 64.25 109 ASP A CA 1
ATOM 867 C C . ASP A 1 109 ? 11.428 -9.650 -15.828 1.00 64.25 109 ASP A C 1
ATOM 869 O O . ASP A 1 109 ? 12.583 -9.775 -15.439 1.00 64.25 109 ASP A O 1
ATOM 873 N N . GLN A 1 110 ? 10.756 -10.721 -16.277 1.00 59.78 110 GLN A N 1
ATOM 874 C CA . GLN A 1 110 ? 11.326 -12.082 -16.397 1.00 59.78 110 GLN A CA 1
ATOM 875 C C . GLN A 1 110 ? 12.050 -12.604 -15.132 1.00 59.78 110 GLN A C 1
ATOM 877 O O . GLN A 1 110 ? 12.930 -13.460 -15.217 1.00 59.78 110 GLN A O 1
ATOM 882 N N . GLY A 1 111 ? 11.689 -12.115 -13.942 1.00 53.09 111 GLY A N 1
ATOM 883 C CA . GLY A 1 111 ? 12.371 -12.478 -12.698 1.00 53.09 111 GLY A CA 1
ATOM 884 C C . GLY A 1 111 ? 13.608 -11.639 -12.353 1.00 53.09 111 GLY A C 1
ATOM 885 O O . GLY A 1 111 ? 14.190 -11.878 -11.294 1.00 53.09 111 GLY A O 1
ATOM 886 N N . TYR A 1 112 ? 13.953 -10.603 -13.131 1.00 50.09 112 TYR A N 1
ATOM 887 C CA . TYR A 1 112 ? 14.770 -9.471 -12.668 1.00 50.09 112 TYR A CA 1
ATOM 888 C C . TYR A 1 112 ? 13.928 -8.600 -11.729 1.00 50.09 112 TYR A C 1
ATOM 890 O O . TYR A 1 112 ? 13.672 -7.429 -11.931 1.00 50.09 112 TYR A O 1
ATOM 898 N N . ALA A 1 113 ? 13.437 -9.225 -10.667 1.00 47.59 113 ALA A N 1
ATOM 899 C CA . ALA A 1 113 ? 12.791 -8.583 -9.549 1.00 47.59 113 ALA A CA 1
ATOM 900 C C . ALA A 1 113 ? 13.635 -7.381 -9.108 1.00 47.59 113 ALA A C 1
ATOM 902 O O . ALA A 1 113 ? 14.634 -7.569 -8.415 1.00 47.59 113 ALA A O 1
ATOM 903 N N . SER A 1 114 ? 13.248 -6.161 -9.502 1.00 48.81 114 SER A N 1
ATOM 904 C CA . SER A 1 114 ? 13.739 -4.937 -8.875 1.00 48.81 114 SER A CA 1
ATOM 905 C C . SER A 1 114 ? 13.699 -5.192 -7.363 1.00 48.81 114 SER A C 1
ATOM 907 O O . SER A 1 114 ? 12.603 -5.364 -6.818 1.00 48.81 114 SER A O 1
ATOM 909 N N . PRO A 1 115 ? 14.851 -5.272 -6.664 1.00 52.12 115 PRO A N 1
ATOM 910 C CA . PRO A 1 115 ? 14.913 -5.622 -5.237 1.00 52.12 115 PRO A CA 1
ATOM 911 C C . PRO A 1 115 ? 14.049 -4.708 -4.353 1.00 52.12 115 PRO A C 1
ATOM 913 O O . PRO A 1 115 ? 13.811 -4.973 -3.179 1.00 52.12 115 PRO A O 1
ATOM 916 N N . TYR A 1 116 ? 13.572 -3.615 -4.938 1.00 50.91 116 TYR A N 1
ATOM 917 C CA . TYR A 1 116 ? 12.936 -2.476 -4.329 1.00 50.91 116 TYR A CA 1
ATOM 918 C C . TYR A 1 116 ? 11.403 -2.578 -4.242 1.00 50.91 116 TYR A C 1
ATOM 920 O O . TYR A 1 116 ? 10.829 -2.106 -3.259 1.00 50.91 116 TYR A O 1
ATOM 928 N N . SER A 1 117 ? 10.725 -3.250 -5.184 1.00 50.28 117 SER A N 1
ATOM 929 C CA . SER A 1 117 ? 9.271 -3.504 -5.093 1.00 50.28 117 SER A CA 1
ATOM 930 C C . SER A 1 117 ? 8.931 -4.491 -3.965 1.00 50.28 117 SER A C 1
ATOM 932 O O . SER A 1 117 ? 7.900 -4.358 -3.303 1.00 50.28 117 SER A O 1
ATOM 934 N N . TYR A 1 118 ? 9.848 -5.418 -3.671 1.00 53.00 118 TYR A N 1
ATOM 935 C CA . TYR A 1 118 ? 9.749 -6.375 -2.567 1.00 53.00 118 TYR A CA 1
ATOM 936 C C . TYR A 1 118 ? 9.899 -5.722 -1.192 1.00 53.00 118 TYR A C 1
ATOM 938 O O . TYR A 1 118 ? 9.143 -6.051 -0.284 1.00 53.00 118 TYR A O 1
ATOM 946 N N . VAL A 1 119 ? 10.824 -4.769 -1.029 1.00 51.78 119 VAL A N 1
ATOM 947 C CA . VAL A 1 119 ? 11.042 -4.065 0.251 1.00 51.78 119 VAL A CA 1
ATOM 948 C C . VAL A 1 119 ? 9.806 -3.268 0.659 1.00 51.78 119 VAL A C 1
ATOM 950 O O . VAL A 1 119 ? 9.402 -3.311 1.819 1.00 51.78 119 VAL A O 1
ATOM 953 N N . LEU A 1 120 ? 9.165 -2.595 -0.296 1.00 52.56 120 LEU A N 1
ATOM 954 C CA . LEU A 1 120 ? 7.953 -1.816 -0.052 1.00 52.56 120 LEU A CA 1
ATOM 955 C C . LEU A 1 120 ? 6.780 -2.673 0.422 1.00 52.56 120 LEU A C 1
ATOM 957 O O . LEU A 1 120 ? 6.060 -2.276 1.336 1.00 52.56 120 LEU A O 1
ATOM 961 N N . VAL A 1 121 ? 6.600 -3.860 -0.154 1.00 53.09 121 VAL A N 1
ATOM 962 C CA . VAL A 1 121 ? 5.536 -4.760 0.291 1.00 53.09 121 VAL A CA 1
ATOM 963 C C . VAL A 1 121 ? 5.913 -5.546 1.533 1.00 53.09 121 VAL A C 1
ATOM 965 O O . VAL A 1 121 ? 5.040 -5.755 2.360 1.00 53.09 121 VAL A O 1
ATOM 968 N N . ILE A 1 122 ? 7.173 -5.921 1.748 1.00 53.22 122 ILE A N 1
ATOM 969 C CA . ILE A 1 122 ? 7.595 -6.503 3.030 1.00 53.22 122 ILE A CA 1
ATOM 970 C C . ILE A 1 122 ? 7.401 -5.482 4.158 1.00 53.22 122 ILE A C 1
ATOM 972 O O . ILE A 1 122 ? 6.950 -5.855 5.237 1.00 53.22 122 ILE A O 1
ATOM 976 N N . MET A 1 123 ? 7.652 -4.193 3.909 1.00 55.47 123 MET A N 1
ATOM 977 C CA . MET A 1 123 ? 7.331 -3.125 4.859 1.00 55.47 123 MET A CA 1
ATOM 978 C C . MET A 1 123 ? 5.823 -2.976 5.064 1.00 55.47 123 MET A C 1
ATOM 980 O O . MET A 1 123 ? 5.383 -2.897 6.207 1.00 55.47 123 MET A O 1
ATOM 984 N N . LEU A 1 124 ? 5.021 -2.985 3.994 1.00 56.50 124 LEU A N 1
ATOM 985 C CA . LEU A 1 124 ? 3.566 -2.901 4.121 1.00 56.50 124 LEU A CA 1
ATOM 986 C C . LEU A 1 124 ? 3.009 -4.108 4.889 1.00 56.50 124 LEU A C 1
ATOM 988 O O . LEU A 1 124 ? 2.307 -3.931 5.876 1.00 56.50 124 LEU A O 1
ATOM 992 N N . VAL A 1 125 ? 3.361 -5.323 4.471 1.00 53.47 125 VAL A N 1
ATOM 993 C CA . VAL A 1 125 ? 2.960 -6.594 5.087 1.00 53.47 125 VAL A CA 1
ATOM 994 C C . VAL A 1 125 ? 3.478 -6.691 6.517 1.00 53.47 125 VAL A C 1
ATOM 996 O O . VAL A 1 125 ? 2.742 -7.158 7.371 1.00 53.47 125 VAL A O 1
ATOM 999 N N . GLY A 1 126 ? 4.689 -6.211 6.809 1.00 53.16 126 GLY A N 1
ATOM 1000 C CA . GLY A 1 126 ? 5.251 -6.159 8.160 1.00 53.16 126 GLY A CA 1
ATOM 1001 C C . GLY A 1 126 ? 4.482 -5.211 9.081 1.00 53.16 126 GLY A C 1
ATOM 1002 O O . GLY A 1 126 ? 4.110 -5.598 10.185 1.00 53.16 126 GLY A O 1
ATOM 1003 N N . VAL A 1 127 ? 4.158 -4.001 8.614 1.00 53.50 127 VAL A N 1
ATOM 1004 C CA . VAL A 1 127 ? 3.302 -3.051 9.351 1.00 53.50 127 VAL A CA 1
ATOM 1005 C C . VAL A 1 127 ? 1.884 -3.612 9.513 1.00 53.50 127 VAL A C 1
ATOM 1007 O O . VAL A 1 127 ? 1.283 -3.490 10.579 1.00 53.50 127 VAL A O 1
ATOM 1010 N N . GLY A 1 128 ? 1.378 -4.307 8.494 1.00 51.28 128 GLY A N 1
ATOM 1011 C CA . GLY A 1 128 ? 0.129 -5.062 8.523 1.00 51.28 128 GLY A CA 1
ATOM 1012 C C . GLY A 1 128 ? 0.110 -6.187 9.545 1.00 51.28 128 GLY A C 1
ATOM 1013 O O . GLY A 1 128 ? -0.851 -6.318 10.285 1.00 51.28 128 GLY A O 1
ATOM 1014 N N . PHE A 1 129 ? 1.181 -6.970 9.633 1.00 50.72 129 PHE A N 1
ATOM 1015 C CA . PHE A 1 129 ? 1.313 -8.067 10.588 1.00 50.72 129 PHE A CA 1
ATOM 1016 C C . PHE A 1 129 ? 1.375 -7.568 12.028 1.00 50.72 129 PHE A C 1
ATOM 1018 O O . PHE A 1 129 ? 0.767 -8.179 12.896 1.00 50.72 129 PHE A O 1
ATOM 1025 N N . VAL A 1 130 ? 2.072 -6.456 12.281 1.00 52.28 130 VAL A N 1
ATOM 1026 C CA . VAL A 1 130 ? 2.173 -5.844 13.618 1.00 52.28 130 VAL A CA 1
ATOM 1027 C C . VAL A 1 130 ? 0.829 -5.272 14.081 1.00 52.28 130 VAL A C 1
ATOM 1029 O O . VAL A 1 130 ? 0.538 -5.266 15.271 1.00 52.28 130 VAL A O 1
ATOM 1032 N N . THR A 1 131 ? -0.008 -4.816 13.149 1.00 50.66 131 THR A N 1
ATOM 1033 C CA . THR A 1 131 ? -1.308 -4.179 13.439 1.00 50.66 131 THR A CA 1
ATOM 1034 C C . THR A 1 131 ? -2.457 -5.185 13.462 1.00 50.66 131 THR A C 1
ATOM 1036 O O . THR A 1 131 ? -3.342 -5.122 14.308 1.00 50.66 131 THR A O 1
ATOM 1039 N N . LEU A 1 132 ? -2.392 -6.211 12.615 1.00 49.03 132 LEU A N 1
ATOM 1040 C CA . LEU A 1 132 ? -3.273 -7.378 12.646 1.00 49.03 132 LEU A CA 1
ATOM 1041 C C . LEU A 1 132 ? -2.851 -8.419 13.696 1.00 49.03 132 LEU A C 1
ATOM 1043 O O . LEU A 1 132 ? -3.397 -9.520 13.681 1.00 49.03 132 LEU A O 1
ATOM 1047 N N . TRP A 1 133 ? -1.909 -8.118 14.597 1.00 39.25 133 TRP A N 1
ATOM 1048 C CA . TRP A 1 133 ? -1.539 -9.027 15.681 1.00 39.25 133 TRP A CA 1
ATOM 1049 C C . TRP A 1 133 ? -2.486 -8.879 16.879 1.00 39.25 133 TRP A C 1
ATOM 1051 O O . TRP A 1 133 ? -2.292 -8.023 17.740 1.00 39.25 133 TRP A O 1
ATOM 1061 N N . PRO A 1 134 ? -3.456 -9.793 17.015 1.00 41.81 134 PRO A N 1
ATOM 1062 C CA . PRO A 1 134 ? -3.799 -10.333 18.308 1.00 41.81 134 PRO A CA 1
ATOM 1063 C C . PRO A 1 134 ? -3.663 -11.843 18.183 1.00 41.81 134 PRO A C 1
ATOM 1065 O O . PRO A 1 134 ? -4.651 -12.564 18.029 1.00 41.81 134 PRO A O 1
ATOM 1068 N N . TRP A 1 135 ? -2.434 -12.356 18.219 1.00 41.72 135 TRP A N 1
ATOM 1069 C CA . TRP A 1 135 ? -2.338 -13.757 18.581 1.00 41.72 135 TRP A CA 1
ATOM 1070 C C . TRP A 1 135 ? -2.715 -13.863 20.055 1.00 41.72 135 TRP A C 1
ATOM 1072 O O . TRP A 1 135 ? -1.972 -13.438 20.939 1.00 41.72 135 TRP A O 1
ATOM 1082 N N . LYS A 1 136 ? -3.854 -14.513 20.294 1.00 37.09 136 LYS A N 1
ATOM 1083 C CA . LYS A 1 136 ? -3.941 -15.511 21.356 1.00 37.09 136 LYS A CA 1
ATOM 1084 C C . LYS A 1 136 ? -2.760 -16.484 21.180 1.00 37.09 136 LYS A C 1
ATOM 1086 O O . LYS A 1 136 ? -2.874 -17.494 20.495 1.00 37.09 136 LYS A O 1
ATOM 1091 N N . LEU A 1 137 ? -1.599 -16.113 21.710 1.00 33.75 137 LEU A N 1
ATOM 1092 C CA . LEU A 1 137 ? -0.449 -16.980 21.989 1.00 33.75 137 LEU A CA 1
ATOM 1093 C C . LEU A 1 137 ? -0.057 -16.797 23.458 1.00 33.75 137 LEU A C 1
ATOM 1095 O O . LEU A 1 137 ? 1.101 -16.563 23.785 1.00 33.75 137 LEU A O 1
ATOM 1099 N N . ALA A 1 138 ? -1.058 -16.841 24.327 1.00 31.59 138 ALA A N 1
ATOM 1100 C CA . ALA A 1 138 ? -0.997 -17.252 25.723 1.00 31.59 138 ALA A CA 1
ATOM 1101 C C . ALA A 1 138 ? -2.445 -17.332 26.205 1.00 31.59 138 ALA A C 1
ATOM 1103 O O . ALA A 1 138 ? -3.173 -16.337 25.977 1.00 31.59 138 ALA A O 1
#

Secondary structure (DSSP, 8-state):
-----TTSPPPHHHHHHHHHHHHHHHHHHHHHHHHHHHHHHHHHHHHHHHHSGGGHHHHHHHHHHHHHHHHHHHHHHHH-HHHHHTHHHHHHHHHHHHHHHHHHHHHHTTT---HHHHHHHHHHHHHHHHHS------

Mean predicted aligned error: 10.61 Å

Nearest PDB structures (foldseek):
  8to0-assembly1_C  TM=2.303E-01  e=7.199E+00  Mus musculus

Solvent-accessible surface area (backbone atoms only — not comparable to full-atom values): 7890 Å² total; per-residue (Å²): 132,85,78,79,64,93,78,65,79,76,50,72,67,57,51,51,54,49,51,53,52,47,52,53,51,40,53,54,49,52,52,50,50,53,51,51,49,60,62,55,47,57,65,46,55,58,49,37,54,73,76,40,52,94,48,33,68,62,50,52,50,49,42,50,59,28,53,43,48,36,49,51,55,63,53,47,37,78,79,29,72,74,47,51,76,39,42,69,59,52,50,51,50,37,51,51,38,53,52,51,41,47,54,54,53,32,63,73,46,80,65,66,55,61,76,60,63,56,51,55,46,51,50,49,51,49,55,46,51,67,57,70,55,76,73,85,82,122

Foldseek 3Di:
DDDPDPPDDDDPVRVVVVVVVLLVLLLVLLLVLLVVLVVVVVVVLVVCCVPVVVCSVVLVVLCCVQNVVLVVLNVVCVVDPVCSVVSLVSLVVNLVSLVVSQVVVCVVVVNPRPVPSVVSSCVSVVSSCVSPDDPPPD

Radius of gyration: 19.01 Å; Cα contacts (8 Å, |Δi|>4): 75; chains: 1; bounding box: 36×26×67 Å